Protein AF-A0A259C687-F1 (afdb_monomer)

Structure (mmCIF, N/CA/C/O backbone):
data_AF-A0A259C687-F1
#
_entry.id   AF-A0A259C687-F1
#
loop_
_atom_site.group_PDB
_atom_site.id
_atom_site.type_symbol
_atom_site.label_atom_id
_atom_site.label_alt_id
_atom_site.label_comp_id
_atom_site.label_asym_id
_atom_site.label_entity_id
_atom_site.label_seq_id
_atom_site.pdbx_PDB_ins_code
_atom_site.Cartn_x
_atom_site.Cartn_y
_atom_site.Cartn_z
_atom_site.occupancy
_atom_site.B_iso_or_equiv
_atom_site.auth_seq_id
_atom_site.auth_comp_id
_atom_site.auth_asym_id
_atom_site.auth_atom_id
_atom_site.pdbx_PDB_model_num
ATOM 1 N N . MET A 1 1 ? 13.634 22.572 -4.187 1.00 44.28 1 MET A N 1
ATOM 2 C CA . MET A 1 1 ? 12.923 21.761 -3.169 1.00 44.28 1 MET A CA 1
ATOM 3 C C . MET A 1 1 ? 12.316 22.645 -2.062 1.00 44.28 1 MET A C 1
ATOM 5 O O . MET A 1 1 ? 12.687 22.509 -0.908 1.00 44.28 1 MET A O 1
ATOM 9 N N . SER A 1 2 ? 11.398 23.572 -2.382 1.00 46.16 2 SER A N 1
ATOM 10 C CA . SER A 1 2 ? 10.804 24.488 -1.373 1.00 46.16 2 SER A CA 1
ATOM 11 C C . SER A 1 2 ? 9.341 24.148 -1.023 1.00 46.16 2 SER A C 1
ATOM 13 O O . SER A 1 2 ? 8.911 24.339 0.108 1.00 46.16 2 SER A O 1
ATOM 15 N N . GLY A 1 3 ? 8.577 23.559 -1.955 1.00 50.91 3 GLY A N 1
ATOM 16 C CA . GLY A 1 3 ? 7.129 23.354 -1.784 1.00 50.91 3 GLY A CA 1
ATOM 17 C C . GLY A 1 3 ? 6.717 22.248 -0.803 1.00 50.91 3 GLY A C 1
ATOM 18 O O . GLY A 1 3 ? 5.760 22.425 -0.058 1.00 50.91 3 GLY A O 1
ATOM 19 N N . ILE A 1 4 ? 7.450 21.129 -0.752 1.00 52.31 4 ILE A N 1
ATOM 20 C CA . ILE A 1 4 ? 7.085 19.951 0.069 1.00 52.31 4 ILE A CA 1
ATOM 21 C C . ILE A 1 4 ? 7.189 20.257 1.573 1.00 52.31 4 ILE A C 1
ATOM 23 O O . ILE A 1 4 ? 6.413 19.753 2.380 1.00 52.31 4 ILE A O 1
ATOM 27 N N . ARG A 1 5 ? 8.096 21.166 1.947 1.00 48.09 5 ARG A N 1
ATOM 28 C CA . ARG A 1 5 ? 8.399 21.521 3.338 1.00 48.09 5 ARG A CA 1
ATOM 29 C C . ARG A 1 5 ? 7.245 22.225 4.065 1.00 48.09 5 ARG A C 1
ATOM 31 O O . ARG A 1 5 ? 7.284 22.334 5.282 1.00 48.09 5 ARG A O 1
ATOM 38 N N . LYS A 1 6 ? 6.235 22.716 3.336 1.00 55.31 6 LYS A N 1
ATOM 39 C CA . LYS A 1 6 ? 5.092 23.449 3.905 1.00 55.31 6 LYS A CA 1
ATOM 40 C C . LYS A 1 6 ? 3.919 22.542 4.308 1.00 55.31 6 LYS A C 1
ATOM 42 O O . LYS A 1 6 ? 3.032 23.002 5.015 1.00 55.31 6 LYS A O 1
ATOM 47 N N . VAL A 1 7 ? 3.898 21.284 3.856 1.00 61.09 7 VAL A N 1
ATOM 48 C CA . VAL A 1 7 ? 2.748 20.370 4.025 1.00 61.09 7 VAL A CA 1
ATOM 49 C C . VAL A 1 7 ? 2.952 19.367 5.168 1.00 61.09 7 VAL A C 1
ATOM 51 O O . VAL A 1 7 ? 1.979 18.857 5.713 1.00 61.09 7 VAL A O 1
ATOM 54 N N . VAL A 1 8 ? 4.198 19.113 5.573 1.00 59.41 8 VAL A N 1
ATOM 55 C CA . VAL A 1 8 ? 4.544 18.179 6.655 1.00 59.41 8 VAL A CA 1
ATOM 56 C C . VAL A 1 8 ? 5.197 18.921 7.820 1.00 59.41 8 VAL A C 1
ATOM 58 O O . VAL A 1 8 ? 6.077 19.756 7.608 1.00 59.41 8 VAL A O 1
ATOM 61 N N . ASP A 1 9 ? 4.783 18.617 9.053 1.00 60.28 9 ASP A N 1
ATOM 62 C CA . ASP A 1 9 ? 5.545 19.002 10.246 1.00 60.28 9 ASP A CA 1
ATOM 63 C C . ASP A 1 9 ? 6.966 18.422 10.130 1.00 60.28 9 ASP A C 1
ATOM 65 O O . ASP A 1 9 ? 7.148 17.258 9.763 1.00 60.28 9 ASP A O 1
ATOM 69 N N . GLN A 1 10 ? 7.982 19.236 10.423 1.00 53.59 10 GLN A N 1
ATOM 70 C CA . GLN A 1 10 ? 9.393 18.865 10.303 1.00 53.59 10 GLN A CA 1
ATOM 71 C C . GLN A 1 10 ? 9.757 17.656 11.180 1.00 53.59 10 GLN A C 1
ATOM 73 O O . GLN A 1 10 ? 10.697 16.942 10.843 1.00 53.59 10 GLN A O 1
ATOM 78 N N . SER A 1 11 ? 8.991 17.382 12.244 1.00 57.72 11 SER A N 1
ATOM 79 C CA . SER A 1 11 ? 9.151 16.178 13.072 1.00 57.72 11 SER A CA 1
ATOM 80 C C . SER A 1 11 ? 8.724 14.876 12.364 1.00 57.72 11 SER A C 1
ATOM 82 O O . SER A 1 11 ? 9.288 13.818 12.630 1.00 57.72 11 SER A O 1
ATOM 84 N N . GLY A 1 12 ? 7.767 14.945 11.427 1.00 51.38 12 GLY A N 1
ATOM 85 C CA . GLY A 1 12 ? 7.293 13.819 10.609 1.00 51.38 12 GLY A CA 1
ATOM 86 C C . GLY A 1 12 ? 7.906 13.761 9.205 1.00 51.38 12 GLY A C 1
ATOM 87 O O . GLY A 1 12 ? 7.772 12.753 8.513 1.00 51.38 12 GLY A O 1
ATOM 88 N N . ALA A 1 13 ? 8.598 14.823 8.785 1.00 52.72 13 ALA A N 1
ATOM 89 C CA . ALA A 1 13 ? 9.193 14.944 7.457 1.00 52.72 13 ALA A CA 1
ATOM 90 C C . ALA A 1 13 ? 10.304 13.915 7.176 1.00 52.72 13 ALA A C 1
ATOM 92 O O . ALA A 1 13 ? 10.558 13.614 6.014 1.00 52.72 13 ALA A O 1
ATOM 93 N N . SER A 1 14 ? 10.944 13.347 8.205 1.00 56.31 14 SER A N 1
ATOM 94 C CA . SER A 1 14 ? 11.969 12.303 8.044 1.00 56.31 14 SER A CA 1
ATOM 95 C C . SER A 1 14 ? 11.418 10.978 7.505 1.00 56.31 14 SER A C 1
ATOM 97 O O . SER A 1 14 ? 12.175 10.211 6.921 1.00 56.31 14 SER A O 1
ATOM 99 N N . ASN A 1 15 ? 10.111 10.730 7.654 1.00 65.94 15 ASN A N 1
ATOM 100 C CA . ASN A 1 15 ? 9.450 9.494 7.221 1.00 65.94 15 ASN A CA 1
ATOM 101 C C . ASN A 1 15 ? 8.610 9.677 5.946 1.00 65.94 15 ASN A C 1
ATOM 103 O O . ASN A 1 15 ? 7.879 8.772 5.550 1.00 65.94 15 ASN A O 1
ATOM 107 N N . VAL A 1 16 ? 8.667 10.857 5.318 1.00 73.25 16 VAL A N 1
ATOM 108 C CA . VAL A 1 16 ? 7.901 11.173 4.109 1.00 73.25 16 VAL A CA 1
ATOM 109 C C . VAL A 1 16 ? 8.868 11.501 2.980 1.00 73.25 16 VAL A C 1
ATOM 111 O O . VAL A 1 16 ? 9.467 12.574 2.943 1.00 73.25 16 VAL A O 1
ATOM 114 N N . ALA A 1 17 ? 8.977 10.583 2.024 1.00 77.25 17 ALA A N 1
ATOM 115 C CA . ALA A 1 17 ? 9.688 10.795 0.772 1.00 77.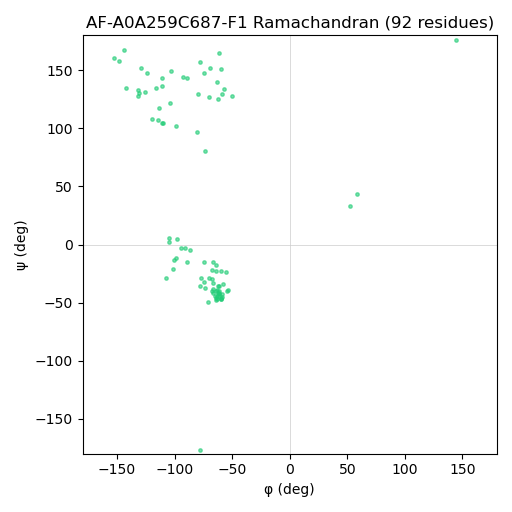25 17 ALA A CA 1
ATOM 116 C C . ALA A 1 17 ? 8.692 10.857 -0.391 1.00 77.25 17 ALA A C 1
ATOM 118 O O . ALA A 1 17 ? 7.695 10.136 -0.415 1.00 77.25 17 ALA A O 1
ATOM 119 N N . ILE A 1 18 ? 8.969 11.716 -1.371 1.00 81.44 18 ILE A N 1
ATOM 120 C CA . ILE A 1 18 ? 8.233 11.749 -2.637 1.00 81.44 18 ILE A CA 1
ATOM 121 C C . ILE A 1 18 ? 9.174 11.231 -3.715 1.00 81.44 18 ILE A C 1
ATOM 123 O O . ILE A 1 18 ? 10.081 11.944 -4.142 1.00 81.44 18 ILE A O 1
ATOM 127 N N . ASP A 1 19 ? 8.941 9.995 -4.151 1.00 80.50 19 ASP A N 1
ATOM 128 C CA . ASP A 1 19 ? 9.631 9.390 -5.287 1.00 80.50 19 ASP A CA 1
ATOM 129 C C . ASP A 1 19 ? 8.625 9.136 -6.429 1.00 80.50 19 ASP A C 1
ATOM 131 O O . ASP A 1 19 ? 7.804 8.216 -6.344 1.00 80.50 19 ASP A O 1
ATOM 135 N N . PRO A 1 20 ? 8.671 9.931 -7.518 1.00 82.19 20 PRO A N 1
ATOM 136 C CA . PRO A 1 20 ? 7.817 9.753 -8.691 1.00 82.19 20 PRO A CA 1
ATOM 137 C C . PRO A 1 20 ? 7.888 8.357 -9.329 1.00 82.19 20 PRO A C 1
ATOM 139 O O . PRO A 1 20 ? 6.946 7.939 -10.003 1.00 82.19 20 PRO A O 1
ATOM 142 N N . ARG A 1 21 ? 8.986 7.614 -9.134 1.00 81.56 21 ARG A N 1
ATOM 143 C CA . ARG A 1 21 ? 9.144 6.255 -9.671 1.00 81.56 21 ARG A CA 1
ATOM 144 C C . ARG A 1 21 ? 8.171 5.278 -9.019 1.00 81.56 21 ARG A C 1
ATOM 146 O O . ARG A 1 21 ? 7.653 4.416 -9.722 1.00 81.56 21 ARG A O 1
ATOM 153 N N . LEU A 1 22 ? 7.831 5.469 -7.741 1.00 86.19 22 LEU A N 1
ATOM 154 C CA . LEU A 1 22 ? 6.877 4.613 -7.027 1.00 86.19 22 LEU A CA 1
ATOM 155 C C . LEU A 1 22 ? 5.482 4.658 -7.658 1.00 86.19 22 LEU A C 1
ATOM 157 O O . LEU A 1 22 ? 4.817 3.632 -7.747 1.00 86.19 22 LEU A O 1
ATOM 161 N N . PHE A 1 23 ? 5.051 5.811 -8.176 1.00 88.12 23 PHE A N 1
ATOM 162 C CA . PHE A 1 23 ? 3.761 5.915 -8.865 1.00 88.12 23 PHE A CA 1
ATOM 163 C C . PHE A 1 23 ? 3.711 5.007 -10.096 1.00 88.12 23 PHE A C 1
ATOM 165 O O . PHE A 1 23 ? 2.699 4.350 -10.332 1.00 88.12 23 PHE A O 1
ATOM 172 N N . ARG A 1 24 ? 4.818 4.920 -10.849 1.00 85.38 24 ARG A N 1
ATOM 173 C CA . ARG A 1 24 ? 4.934 4.006 -11.992 1.00 85.38 24 ARG A CA 1
ATOM 174 C C . ARG A 1 24 ? 5.028 2.552 -11.533 1.00 85.38 24 ARG A C 1
ATOM 176 O O . ARG A 1 24 ? 4.259 1.731 -12.019 1.00 85.38 24 ARG A O 1
ATOM 183 N N . SER A 1 25 ? 5.906 2.247 -10.575 1.00 87.88 25 SER A N 1
ATOM 184 C CA . SER A 1 25 ? 6.125 0.877 -10.085 1.00 87.88 25 SER A CA 1
ATOM 185 C C . SER A 1 25 ? 4.877 0.247 -9.463 1.00 87.88 25 SER A C 1
ATOM 187 O O . SER A 1 25 ? 4.647 -0.943 -9.650 1.00 87.88 25 SER A O 1
ATOM 189 N N . PHE A 1 26 ? 4.044 1.031 -8.773 1.00 90.81 26 PHE A N 1
ATOM 190 C CA . PHE A 1 26 ? 2.799 0.553 -8.155 1.00 90.81 26 PHE A CA 1
ATOM 191 C C . PHE A 1 26 ? 1.540 0.824 -8.995 1.00 90.81 26 PHE A C 1
ATOM 193 O O . PHE A 1 26 ? 0.423 0.546 -8.549 1.00 90.81 26 PHE A O 1
ATOM 200 N N . GLY A 1 27 ? 1.693 1.360 -10.212 1.00 91.00 27 GLY A N 1
ATOM 201 C CA . GLY A 1 27 ? 0.574 1.628 -11.120 1.00 91.00 27 GLY A CA 1
ATOM 202 C C . GLY A 1 27 ? -0.472 2.576 -10.526 1.00 91.00 27 GLY A C 1
ATOM 203 O O . GLY A 1 27 ? -1.676 2.314 -10.615 1.00 91.00 27 GLY A O 1
ATOM 204 N N . VAL A 1 28 ? -0.017 3.645 -9.869 1.00 93.19 28 VAL A N 1
ATOM 205 C CA . VAL A 1 28 ? -0.870 4.679 -9.275 1.00 93.19 28 VAL A CA 1
ATOM 206 C C . VAL A 1 28 ? -1.314 5.649 -10.370 1.00 93.19 28 VAL A C 1
ATOM 208 O O . VAL A 1 28 ? -0.595 6.578 -10.728 1.00 93.19 28 VAL A O 1
ATOM 211 N N . ASP A 1 29 ? -2.516 5.422 -10.895 1.00 93.81 29 ASP A N 1
ATOM 212 C CA . ASP A 1 29 ? -3.153 6.205 -11.964 1.00 93.81 29 ASP A CA 1
ATOM 213 C C . ASP A 1 29 ? -4.195 7.217 -11.452 1.00 93.81 29 ASP A C 1
ATOM 215 O O . ASP A 1 29 ? -4.626 8.107 -12.185 1.00 93.81 29 ASP A O 1
ATOM 219 N N . ARG A 1 30 ? -4.603 7.092 -10.186 1.00 92.94 30 ARG A N 1
ATOM 220 C CA . ARG A 1 30 ? -5.616 7.930 -9.536 1.00 92.94 30 ARG A CA 1
ATOM 221 C C . ARG A 1 30 ? -5.332 8.102 -8.049 1.00 92.94 30 ARG A C 1
ATOM 223 O O . ARG A 1 30 ? -4.671 7.264 -7.428 1.00 92.94 30 ARG A O 1
ATOM 230 N N . VAL A 1 31 ? -5.882 9.164 -7.465 1.00 93.56 31 VAL A N 1
ATOM 231 C CA . VAL A 1 31 ? -5.723 9.481 -6.039 1.00 93.56 31 VAL A CA 1
ATOM 232 C C . VAL A 1 31 ? -7.074 9.617 -5.316 1.00 93.56 31 VAL A C 1
ATOM 234 O O . VAL A 1 31 ? -8.035 10.075 -5.935 1.00 93.56 31 VAL A O 1
ATOM 237 N N . PRO A 1 32 ? -7.150 9.250 -4.019 1.00 94.69 32 PRO A N 1
ATOM 238 C CA . PRO A 1 32 ? -6.086 8.607 -3.245 1.00 94.69 32 PRO A CA 1
ATOM 239 C C . PRO A 1 32 ? -5.911 7.119 -3.610 1.00 94.69 32 PRO A C 1
ATOM 241 O O . PRO A 1 32 ? -6.860 6.422 -3.977 1.00 94.69 32 PRO A O 1
ATOM 244 N N . THR A 1 33 ? -4.664 6.651 -3.526 1.00 96.88 33 THR A N 1
ATOM 245 C CA . THR A 1 33 ? -4.282 5.236 -3.614 1.00 96.88 33 THR A CA 1
ATOM 246 C C . THR A 1 33 ? -3.364 4.924 -2.442 1.00 96.88 33 THR A C 1
ATOM 248 O O . THR A 1 33 ? -2.402 5.650 -2.201 1.00 96.88 33 THR A O 1
ATOM 251 N N . TYR A 1 34 ? -3.665 3.844 -1.734 1.00 96.56 34 TYR A N 1
ATOM 252 C CA . TYR A 1 34 ? -2.902 3.344 -0.603 1.00 96.56 34 TYR A CA 1
ATOM 253 C C . TYR A 1 34 ? -2.232 2.033 -0.987 1.00 96.56 34 TYR A C 1
ATOM 255 O O . TYR A 1 34 ? -2.866 1.173 -1.603 1.00 96.56 34 TYR A O 1
ATOM 263 N N . VAL A 1 35 ? -0.966 1.888 -0.609 1.00 96.12 35 VAL A N 1
ATOM 264 C CA . VAL A 1 35 ? -0.163 0.691 -0.861 1.00 96.12 35 VAL A CA 1
ATOM 265 C C . VAL A 1 35 ? 0.531 0.295 0.439 1.00 96.12 35 VAL A C 1
ATOM 267 O O . VAL A 1 35 ? 1.185 1.136 1.055 1.00 96.12 35 VAL A O 1
ATOM 270 N N . ALA A 1 36 ? 0.386 -0.962 0.857 1.00 95.88 36 ALA A N 1
ATOM 271 C CA . ALA A 1 36 ? 1.064 -1.523 2.026 1.00 95.88 36 ALA A CA 1
ATOM 272 C C . ALA A 1 36 ? 2.054 -2.603 1.575 1.00 95.88 36 ALA A C 1
ATOM 274 O O . ALA A 1 36 ? 1.649 -3.602 0.985 1.00 95.88 36 ALA A O 1
ATOM 275 N N . LEU A 1 37 ? 3.347 -2.387 1.828 1.00 93.69 37 LEU A N 1
ATOM 276 C CA . LEU A 1 37 ? 4.425 -3.282 1.397 1.00 93.69 37 LEU A CA 1
ATOM 277 C C . LEU A 1 37 ? 4.755 -4.310 2.479 1.00 93.69 37 LEU A C 1
ATOM 279 O O . LEU A 1 37 ? 4.746 -3.982 3.664 1.00 93.69 37 LEU A O 1
ATOM 283 N N . ALA A 1 38 ? 5.097 -5.531 2.068 1.00 89.31 38 ALA A N 1
ATOM 284 C CA . ALA A 1 38 ? 5.626 -6.554 2.973 1.00 89.31 38 ALA A CA 1
ATOM 285 C C . ALA A 1 38 ? 7.107 -6.322 3.327 1.00 89.31 38 ALA A C 1
ATOM 287 O O . ALA A 1 38 ? 7.568 -6.731 4.391 1.00 89.31 38 ALA A O 1
ATOM 288 N N . THR A 1 39 ? 7.852 -5.695 2.417 1.00 87.31 39 THR A N 1
ATOM 289 C CA . THR A 1 39 ? 9.294 -5.451 2.514 1.00 87.31 39 THR A CA 1
ATOM 290 C C . THR A 1 39 ? 9.645 -4.098 1.911 1.00 87.31 39 THR A C 1
ATOM 292 O O . THR A 1 39 ? 8.844 -3.509 1.179 1.00 87.31 39 THR A O 1
ATOM 295 N N . ASP A 1 40 ? 10.866 -3.637 2.171 1.00 84.00 40 ASP A N 1
ATOM 296 C CA . ASP A 1 40 ? 11.384 -2.407 1.583 1.00 84.00 40 ASP A CA 1
ATOM 297 C C . ASP A 1 40 ? 11.409 -2.468 0.047 1.00 84.00 40 ASP A C 1
ATOM 299 O O . ASP A 1 40 ? 11.522 -3.534 -0.568 1.00 84.00 40 ASP A O 1
ATOM 303 N N . PHE A 1 41 ? 11.273 -1.294 -0.570 1.00 82.50 41 PHE A N 1
ATOM 304 C CA . PHE A 1 41 ? 11.411 -1.098 -2.007 1.00 82.50 41 PHE A CA 1
ATOM 305 C C . PHE A 1 41 ? 12.766 -0.452 -2.288 1.00 82.50 41 PHE A C 1
ATOM 307 O O . PHE A 1 41 ? 13.030 0.650 -1.815 1.00 82.50 41 PHE A O 1
ATOM 314 N N . GLU A 1 42 ? 13.587 -1.121 -3.091 1.00 77.94 42 GLU A N 1
ATOM 315 C CA . GLU A 1 42 ? 14.889 -0.639 -3.563 1.00 77.94 42 GLU A CA 1
ATOM 316 C C . GLU A 1 42 ? 14.726 -0.077 -4.990 1.00 77.94 42 GLU A C 1
ATOM 318 O O . GLU A 1 42 ? 14.601 -0.843 -5.957 1.00 77.94 42 GLU A O 1
ATOM 323 N N . PRO A 1 43 ? 14.669 1.256 -5.174 1.00 72.31 43 PRO A N 1
ATOM 324 C CA . PRO A 1 43 ? 14.559 1.838 -6.502 1.00 72.31 43 PRO A CA 1
ATOM 325 C C . PRO A 1 43 ? 15.870 1.638 -7.263 1.00 72.31 43 PRO A C 1
ATOM 327 O O . PRO A 1 43 ? 16.923 2.071 -6.799 1.00 72.31 43 PRO A O 1
ATOM 330 N N . CYS A 1 44 ? 15.818 1.074 -8.466 1.00 74.44 44 CYS A N 1
ATOM 331 C CA . CYS A 1 44 ? 16.996 1.046 -9.321 1.00 74.44 44 CYS A CA 1
ATOM 332 C C . CYS A 1 44 ? 17.373 2.446 -9.838 1.00 74.44 44 CYS A C 1
ATOM 334 O O . CYS A 1 44 ? 16.538 3.351 -9.967 1.00 74.44 44 CYS A O 1
ATOM 336 N N . ASP A 1 45 ? 18.665 2.624 -10.104 1.00 67.94 45 ASP A N 1
ATOM 337 C CA . ASP A 1 45 ? 19.318 3.899 -10.420 1.00 67.94 45 ASP A CA 1
ATOM 338 C C . ASP A 1 45 ? 19.439 4.186 -11.929 1.00 67.94 45 ASP A C 1
ATOM 340 O O . ASP A 1 45 ? 19.876 5.268 -12.322 1.00 67.94 45 ASP A O 1
ATOM 344 N N . GLN A 1 46 ? 19.005 3.254 -12.782 1.00 68.69 46 GLN A N 1
ATOM 345 C CA . GLN A 1 46 ? 19.053 3.393 -14.239 1.00 68.69 46 GLN A CA 1
ATOM 346 C C . GLN A 1 46 ? 17.785 4.057 -14.792 1.00 68.69 46 GLN A C 1
ATOM 348 O O . GLN A 1 46 ? 16.676 3.777 -14.337 1.00 68.69 46 GLN A O 1
ATOM 353 N N . LEU A 1 47 ? 17.949 4.895 -15.823 1.00 66.75 47 LEU A N 1
ATOM 354 C CA . LEU A 1 47 ? 16.883 5.704 -16.436 1.00 66.75 47 LEU A CA 1
ATOM 355 C C . LEU A 1 47 ? 15.656 4.879 -16.872 1.00 66.75 47 LEU A C 1
ATOM 357 O O . LEU A 1 47 ? 14.519 5.307 -16.661 1.00 66.75 47 LEU A O 1
ATOM 361 N N . ASP A 1 48 ? 15.900 3.682 -17.409 1.00 68.75 48 ASP A N 1
ATOM 362 C CA . ASP A 1 48 ? 14.870 2.796 -17.965 1.00 68.75 48 ASP A CA 1
ATOM 363 C C . ASP A 1 48 ? 14.536 1.604 -17.059 1.00 68.75 48 ASP A C 1
ATOM 365 O O . ASP A 1 48 ? 13.724 0.750 -17.419 1.00 68.75 48 ASP A O 1
ATOM 369 N N . CYS A 1 49 ? 15.148 1.517 -15.876 1.00 67.00 49 CYS A N 1
ATOM 370 C CA . CYS A 1 49 ? 14.888 0.399 -14.988 1.00 67.00 49 CYS A CA 1
ATOM 371 C C . CYS A 1 49 ? 13.576 0.601 -14.215 1.00 67.00 49 CYS A C 1
ATOM 373 O O . CYS A 1 49 ? 13.328 1.635 -13.590 1.00 67.00 49 CYS A O 1
ATOM 375 N N . VAL A 1 50 ? 12.732 -0.431 -14.250 1.00 68.25 50 VAL A N 1
ATOM 376 C CA . VAL A 1 50 ? 11.528 -0.544 -13.429 1.00 68.25 50 VAL A CA 1
ATOM 377 C C . VAL A 1 50 ? 11.771 -1.666 -12.427 1.00 68.25 50 VAL A C 1
ATOM 379 O O . VAL A 1 50 ? 11.719 -2.840 -12.793 1.00 68.25 50 VAL A O 1
ATOM 382 N N . THR A 1 51 ? 12.041 -1.323 -11.163 1.00 74.44 51 THR A N 1
ATOM 383 C CA . THR A 1 51 ? 12.056 -2.326 -10.091 1.00 74.44 51 THR A CA 1
ATOM 384 C C . THR A 1 51 ? 10.657 -2.924 -9.984 1.00 74.44 51 THR A C 1
ATOM 386 O O . THR A 1 51 ? 9.676 -2.187 -9.822 1.00 74.44 51 THR A O 1
ATOM 389 N N . ALA A 1 52 ? 10.565 -4.252 -10.071 1.00 82.75 52 ALA A N 1
ATOM 390 C CA . ALA A 1 52 ? 9.327 -4.957 -9.782 1.00 82.75 52 ALA A CA 1
ATOM 391 C C . ALA A 1 52 ? 8.901 -4.643 -8.336 1.00 82.75 52 ALA A C 1
ATOM 393 O O . ALA A 1 52 ? 9.729 -4.748 -7.428 1.00 82.75 52 ALA A O 1
ATOM 394 N N . PRO A 1 53 ? 7.646 -4.231 -8.096 1.00 87.62 53 PRO A N 1
ATOM 395 C CA . PRO A 1 53 ? 7.209 -3.917 -6.746 1.00 87.62 53 PRO A CA 1
ATOM 396 C C . PRO A 1 53 ? 7.277 -5.176 -5.862 1.00 87.62 53 PRO A C 1
ATOM 398 O O . PRO A 1 53 ? 6.907 -6.260 -6.327 1.00 87.62 53 PRO A O 1
ATOM 401 N N . PRO A 1 54 ? 7.712 -5.063 -4.591 1.00 91.25 54 PRO A N 1
ATOM 402 C CA . PRO A 1 54 ? 7.653 -6.171 -3.648 1.00 91.25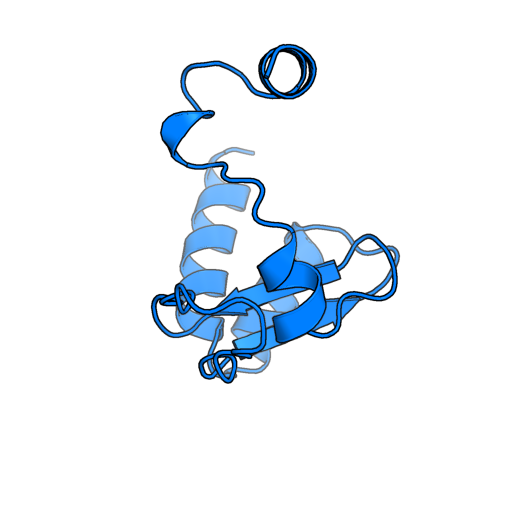 54 PRO A CA 1
ATOM 403 C C . PRO A 1 54 ? 6.194 -6.601 -3.426 1.00 91.25 54 PRO A C 1
ATOM 405 O O . PRO A 1 54 ? 5.272 -5.850 -3.768 1.00 91.25 54 PRO A O 1
ATOM 408 N N . PRO A 1 55 ? 5.951 -7.786 -2.837 1.00 94.81 55 PRO A N 1
ATOM 409 C CA . PRO A 1 55 ? 4.611 -8.200 -2.439 1.00 94.81 55 PRO A CA 1
ATOM 410 C C . PRO A 1 55 ? 3.912 -7.107 -1.619 1.00 94.81 55 PRO A C 1
ATOM 412 O O . PRO A 1 55 ? 4.473 -6.590 -0.649 1.00 94.81 55 PRO A O 1
ATOM 415 N N . HIS A 1 56 ? 2.703 -6.733 -2.031 1.00 96.25 56 HIS A N 1
ATOM 416 C CA . HIS A 1 56 ? 1.980 -5.606 -1.453 1.00 96.25 56 HIS A CA 1
ATOM 417 C C . HIS A 1 56 ? 0.466 -5.764 -1.573 1.00 96.25 56 HIS A C 1
ATOM 419 O O . HIS A 1 56 ? -0.025 -6.483 -2.443 1.00 96.25 56 HIS A O 1
ATOM 425 N N . ASP A 1 57 ? -0.251 -5.018 -0.737 1.00 97.44 57 ASP A N 1
ATOM 426 C CA . ASP A 1 57 ? -1.684 -4.772 -0.876 1.00 97.44 57 ASP A CA 1
ATOM 427 C C . ASP A 1 57 ? -1.931 -3.365 -1.434 1.00 97.44 57 ASP A C 1
ATOM 429 O O . ASP A 1 57 ? -1.150 -2.440 -1.186 1.00 97.44 57 ASP A O 1
ATOM 433 N N . ARG A 1 58 ? -3.024 -3.181 -2.186 1.00 96.88 58 ARG A N 1
ATOM 434 C CA . ARG A 1 58 ? -3.391 -1.892 -2.790 1.00 96.88 58 ARG A CA 1
ATOM 435 C C . ARG A 1 58 ? -4.899 -1.651 -2.764 1.00 96.88 58 ARG A C 1
ATOM 437 O O . ARG A 1 58 ? -5.670 -2.506 -3.186 1.00 96.88 58 ARG A O 1
ATOM 444 N N . ILE A 1 59 ? -5.306 -0.440 -2.375 1.00 97.62 59 ILE A N 1
ATOM 445 C CA . ILE A 1 59 ? -6.679 0.072 -2.512 1.00 97.62 59 ILE A CA 1
ATOM 446 C C . ILE A 1 59 ? -6.626 1.470 -3.135 1.00 97.62 59 ILE A C 1
ATOM 448 O O . ILE A 1 59 ? -5.852 2.326 -2.710 1.00 97.62 59 ILE A O 1
ATOM 452 N N . SER A 1 60 ? -7.469 1.711 -4.139 1.00 97.00 60 SER A N 1
ATOM 453 C CA . SER A 1 60 ? -7.608 3.002 -4.820 1.00 97.00 60 SER A CA 1
ATOM 454 C C . SER A 1 60 ? -9.071 3.442 -4.794 1.00 97.00 60 SER A C 1
ATOM 456 O O . SER A 1 60 ? -9.940 2.664 -5.187 1.00 97.00 60 SER A O 1
ATOM 458 N N . GLY A 1 61 ? -9.350 4.689 -4.408 1.00 93.31 61 GLY A N 1
ATOM 459 C CA . GLY A 1 61 ? -10.713 5.233 -4.360 1.00 93.31 61 GLY A CA 1
ATOM 460 C C . GLY A 1 61 ? -10.940 6.202 -3.200 1.00 93.31 61 GLY A C 1
ATOM 461 O O . GLY A 1 61 ? -10.059 6.403 -2.375 1.00 93.31 61 GLY A O 1
ATOM 462 N N . ASN A 1 62 ? -12.127 6.813 -3.135 1.00 95.88 62 ASN A N 1
ATOM 463 C CA . ASN A 1 62 ? -12.496 7.737 -2.057 1.00 95.88 62 ASN A CA 1
ATOM 464 C C . ASN A 1 62 ? -12.778 6.977 -0.747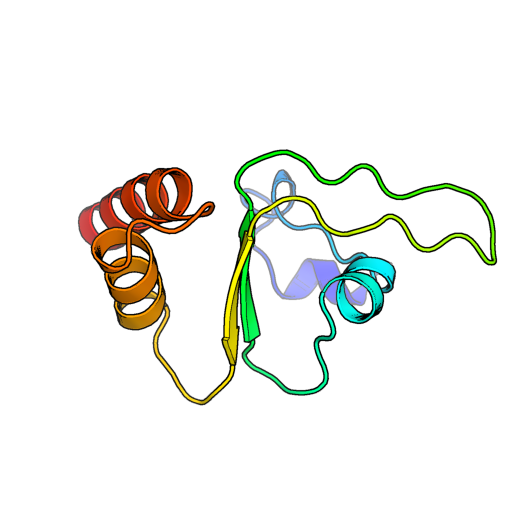 1.00 95.88 62 ASN A C 1
ATOM 466 O O . ASN A 1 62 ? -13.928 6.688 -0.420 1.00 95.88 62 ASN A O 1
ATOM 470 N N . THR A 1 63 ? -11.718 6.614 -0.031 1.00 93.94 63 THR A N 1
ATOM 471 C CA . THR A 1 63 ? -11.766 5.801 1.189 1.00 93.94 63 THR A CA 1
ATOM 472 C C . THR A 1 63 ? -10.986 6.466 2.317 1.00 93.94 63 THR A C 1
ATOM 474 O O . THR A 1 63 ? -10.013 7.179 2.072 1.00 93.94 63 THR A O 1
ATOM 477 N N . SER A 1 64 ? -11.373 6.207 3.568 1.00 95.44 64 SER A N 1
ATOM 478 C CA . SER A 1 64 ? -10.604 6.670 4.726 1.00 95.44 64 SER A CA 1
ATOM 479 C C . SER A 1 64 ? -9.367 5.797 4.966 1.00 95.44 64 SER A C 1
ATOM 481 O O . SER A 1 64 ? -9.330 4.626 4.587 1.00 95.44 64 SER A O 1
ATOM 483 N N . VAL A 1 65 ? -8.361 6.359 5.645 1.00 95.94 65 VAL A N 1
ATOM 484 C CA . VAL A 1 65 ? -7.158 5.615 6.061 1.00 95.94 65 VAL A CA 1
ATOM 485 C C . VAL A 1 65 ? -7.517 4.461 7.005 1.00 95.94 65 VAL A C 1
ATOM 487 O O . VAL A 1 65 ? -6.997 3.366 6.844 1.00 95.94 65 VAL A O 1
ATOM 490 N N . ASP A 1 66 ? -8.428 4.690 7.958 1.00 97.31 66 ASP A N 1
ATOM 491 C CA . ASP A 1 66 ? -8.872 3.679 8.935 1.00 97.31 66 ASP A CA 1
ATOM 492 C C . ASP A 1 66 ? -9.497 2.465 8.229 1.00 97.31 66 ASP A C 1
ATOM 494 O O . ASP A 1 66 ? -9.090 1.335 8.484 1.00 97.31 66 ASP A O 1
ATOM 498 N N . TYR A 1 67 ? -10.390 2.708 7.258 1.00 97.38 67 TYR A N 1
ATOM 499 C CA . TYR A 1 67 ? -11.009 1.653 6.449 1.00 97.38 67 TYR A CA 1
ATOM 500 C C . TYR A 1 67 ? -9.974 0.839 5.668 1.00 97.38 67 TYR A C 1
ATOM 502 O O . TYR A 1 67 ? -10.023 -0.385 5.654 1.00 97.38 67 TYR A O 1
ATOM 510 N N . VAL A 1 68 ? -9.030 1.510 5.007 1.00 98.19 68 VAL A N 1
ATOM 511 C CA . VAL A 1 68 ? -8.011 0.835 4.193 1.00 98.19 68 VAL A CA 1
ATOM 512 C C . VAL A 1 68 ? -7.115 -0.055 5.047 1.00 98.19 68 VAL A C 1
ATOM 514 O O . VAL A 1 68 ? -6.814 -1.180 4.658 1.00 98.19 68 VAL A O 1
ATOM 517 N N . LEU A 1 69 ? -6.683 0.446 6.204 1.00 98.06 69 LEU A N 1
ATOM 518 C CA . LEU A 1 69 ? -5.816 -0.301 7.106 1.00 98.06 69 LEU A CA 1
ATOM 519 C C . LEU A 1 69 ? -6.529 -1.522 7.704 1.00 98.06 69 LEU A C 1
ATOM 521 O O . LEU A 1 69 ? -5.913 -2.579 7.820 1.00 98.06 69 LEU A O 1
ATOM 525 N N . GLU A 1 70 ? -7.816 -1.399 8.033 1.00 98.25 70 GLU A N 1
ATOM 526 C CA . GLU A 1 70 ? -8.660 -2.523 8.458 1.00 98.25 70 GLU A CA 1
ATOM 527 C C . GLU A 1 70 ? -8.839 -3.548 7.331 1.00 98.25 70 GLU A C 1
ATOM 529 O O . GLU A 1 70 ? -8.549 -4.726 7.520 1.00 98.25 70 GLU A O 1
ATOM 534 N N . ALA A 1 71 ? -9.168 -3.094 6.119 1.00 98.38 71 ALA A N 1
ATOM 535 C CA . ALA A 1 71 ? -9.319 -3.967 4.958 1.00 98.38 71 ALA A CA 1
ATOM 536 C C . ALA A 1 71 ? -8.037 -4.760 4.641 1.00 98.38 71 ALA A C 1
ATOM 538 O O . ALA A 1 71 ? -8.103 -5.959 4.373 1.00 98.38 71 ALA A O 1
ATOM 539 N N . PHE A 1 72 ? -6.862 -4.124 4.700 1.00 98.38 72 PHE A N 1
ATOM 540 C CA . PHE A 1 72 ? -5.579 -4.812 4.528 1.00 98.38 72 PHE A CA 1
ATOM 541 C C . PHE A 1 72 ? -5.281 -5.800 5.662 1.00 98.38 72 PHE A C 1
ATOM 543 O O . PHE A 1 72 ? -4.803 -6.904 5.404 1.00 98.38 72 PHE A O 1
ATOM 550 N N . ALA A 1 73 ? -5.565 -5.428 6.914 1.00 98.06 73 ALA A N 1
ATOM 551 C CA . ALA A 1 73 ? -5.356 -6.299 8.065 1.00 98.06 73 ALA A CA 1
ATOM 552 C C . ALA A 1 73 ? -6.214 -7.575 7.995 1.00 98.06 73 ALA A C 1
ATOM 554 O O . ALA A 1 73 ? -5.700 -8.660 8.285 1.00 98.06 73 ALA A O 1
ATOM 555 N N . ASP A 1 74 ? -7.476 -7.439 7.582 1.00 98.38 74 ASP A N 1
ATOM 556 C CA . ASP A 1 74 ? -8.463 -8.521 7.523 1.00 98.38 74 ASP A CA 1
ATOM 557 C C . ASP A 1 74 ? -8.271 -9.432 6.307 1.00 98.38 74 ASP A C 1
ATOM 559 O O . ASP A 1 74 ? -8.439 -10.651 6.402 1.00 98.38 74 ASP A O 1
ATOM 563 N N . ALA A 1 75 ? -7.856 -8.867 5.169 1.00 97.88 75 ALA A N 1
ATOM 564 C CA . ALA A 1 75 ? -7.578 -9.633 3.956 1.00 97.88 75 ALA A CA 1
ATOM 565 C C . ALA A 1 75 ? -6.402 -10.615 4.115 1.00 97.88 75 ALA A C 1
ATOM 567 O O . ALA A 1 75 ? -6.277 -11.543 3.318 1.00 97.88 75 ALA A O 1
ATOM 568 N N . ASN A 1 76 ? -5.548 -10.430 5.133 1.00 96.94 76 ASN A N 1
ATOM 569 C CA . ASN A 1 76 ? -4.353 -11.245 5.386 1.00 96.94 76 ASN A CA 1
ATOM 570 C C . ASN A 1 76 ? -3.418 -11.368 4.163 1.00 96.94 76 ASN A C 1
ATOM 572 O O . ASN A 1 76 ? -2.758 -12.390 3.972 1.00 96.94 76 ASN A O 1
ATOM 576 N N . GLY A 1 77 ? -3.361 -10.309 3.350 1.00 97.06 77 GLY A N 1
ATOM 577 C CA . GLY A 1 77 ? -2.435 -10.173 2.229 1.00 97.06 77 GLY A CA 1
ATOM 578 C C . GLY A 1 77 ? -1.010 -9.794 2.661 1.00 97.06 77 GLY A C 1
ATOM 579 O O . GLY A 1 77 ? -0.715 -9.707 3.860 1.00 97.06 77 GLY A O 1
ATOM 580 N N . PRO A 1 78 ? -0.090 -9.574 1.702 1.00 97.31 78 PRO A N 1
ATOM 581 C CA . PRO A 1 78 ? 1.321 -9.319 1.996 1.00 97.31 78 PRO A CA 1
ATOM 582 C C . PRO A 1 78 ? 1.582 -8.104 2.901 1.00 97.31 78 PRO A C 1
ATOM 584 O O . PRO A 1 78 ? 2.503 -8.131 3.716 1.00 97.31 78 PRO A O 1
ATOM 587 N N . GLY A 1 79 ? 0.777 -7.047 2.787 1.00 97.06 79 GLY A N 1
ATOM 588 C CA . GLY A 1 79 ? 0.886 -5.820 3.577 1.00 97.06 79 GLY A CA 1
ATOM 589 C C . GLY A 1 79 ? 0.152 -5.871 4.923 1.00 97.06 79 GLY A C 1
ATOM 590 O O . GLY A 1 79 ? 0.283 -4.940 5.723 1.00 97.06 79 GLY A O 1
ATOM 591 N N . ALA A 1 80 ? -0.583 -6.948 5.219 1.00 97.9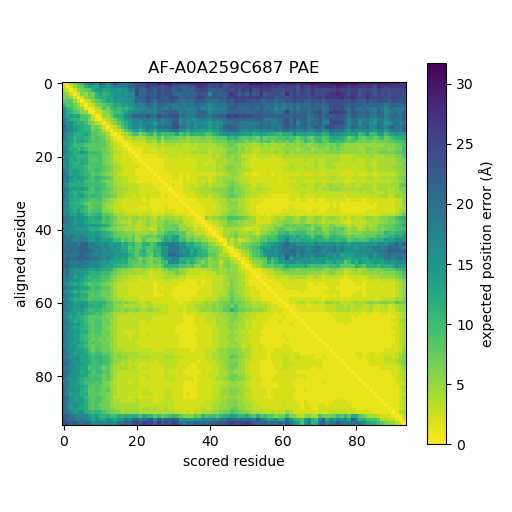4 80 ALA A N 1
ATOM 592 C CA . ALA A 1 80 ? -1.404 -7.069 6.424 1.00 97.94 80 ALA A CA 1
ATOM 593 C C . ALA A 1 80 ? -0.643 -6.839 7.750 1.00 97.94 80 ALA A C 1
ATOM 595 O O . ALA A 1 80 ? -1.191 -6.171 8.632 1.00 97.94 80 ALA A O 1
ATOM 596 N N . PRO A 1 81 ? 0.606 -7.319 7.948 1.00 96.69 81 PRO A N 1
ATOM 597 C CA . PRO A 1 81 ? 1.349 -7.047 9.182 1.00 96.69 81 PRO A CA 1
ATOM 598 C C . PRO A 1 81 ? 1.616 -5.553 9.409 1.00 96.69 81 PRO A C 1
ATOM 600 O O . PRO A 1 81 ? 1.395 -5.049 10.512 1.00 96.69 81 PRO A O 1
ATOM 603 N N . VAL A 1 82 ? 2.034 -4.834 8.361 1.00 95.88 82 VAL A N 1
ATOM 604 C CA . VAL A 1 82 ? 2.275 -3.383 8.416 1.00 95.88 82 VAL A CA 1
ATOM 605 C C . VAL A 1 82 ? 0.959 -2.638 8.622 1.00 95.88 82 VAL A C 1
ATOM 607 O O . VAL A 1 82 ? 0.897 -1.715 9.436 1.00 95.88 82 VAL A O 1
ATOM 610 N N . ALA A 1 83 ? -0.111 -3.076 7.955 1.00 97.69 83 ALA A N 1
ATOM 611 C CA . ALA A 1 83 ? -1.436 -2.492 8.111 1.00 97.69 83 ALA A CA 1
ATOM 612 C C . ALA A 1 83 ? -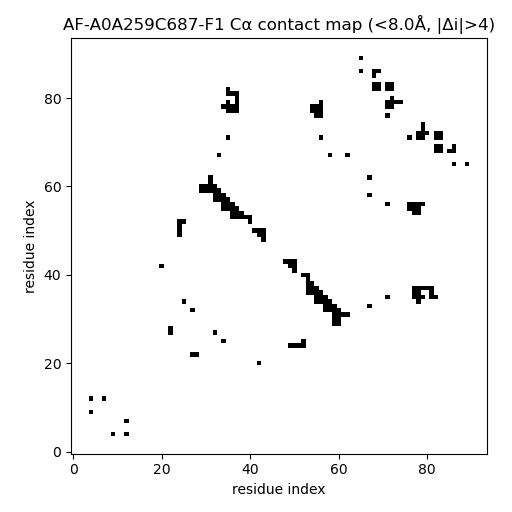1.961 -2.617 9.548 1.00 97.69 83 ALA A C 1
ATOM 614 O O . ALA A 1 83 ? -2.442 -1.631 10.099 1.00 97.69 83 ALA A O 1
ATOM 615 N N . ARG A 1 84 ? -1.786 -3.777 10.199 1.00 97.56 84 ARG A N 1
ATOM 616 C CA . ARG A 1 84 ? -2.153 -3.979 11.613 1.00 97.56 84 ARG A CA 1
ATOM 617 C C . ARG A 1 84 ? -1.411 -3.026 12.547 1.00 97.56 84 ARG A C 1
ATOM 619 O O . ARG A 1 84 ? -2.035 -2.409 13.410 1.00 97.56 84 ARG A O 1
ATOM 626 N N . LEU A 1 85 ? -0.098 -2.872 12.362 1.00 95.75 85 LEU A N 1
ATOM 627 C CA . LEU A 1 85 ? 0.705 -1.941 13.159 1.00 95.75 85 LEU A CA 1
ATOM 628 C C . LEU A 1 85 ? 0.256 -0.488 12.946 1.00 95.75 85 LEU A C 1
ATOM 630 O O . LEU A 1 85 ? 0.055 0.256 13.907 1.00 95.75 85 LEU A O 1
ATOM 634 N N . ALA A 1 86 ? 0.067 -0.081 11.691 1.00 94.94 86 ALA A N 1
ATOM 635 C CA . ALA A 1 86 ? -0.393 1.259 11.352 1.00 94.94 86 ALA A CA 1
ATOM 636 C C . ALA A 1 86 ? -1.810 1.536 11.885 1.00 94.94 86 ALA A C 1
ATOM 638 O O . ALA A 1 86 ? -2.060 2.630 12.393 1.00 94.94 86 ALA A O 1
ATOM 639 N N . LEU A 1 87 ? -2.714 0.551 11.835 1.00 97.00 87 LEU A N 1
ATOM 640 C CA . LEU A 1 87 ? -4.077 0.648 12.362 1.00 97.00 87 LEU A CA 1
ATOM 641 C C . LEU A 1 87 ? -4.076 0.846 13.879 1.00 97.00 87 LEU A C 1
ATOM 643 O O . LEU A 1 87 ? -4.764 1.733 14.386 1.00 97.00 87 LEU A O 1
ATOM 647 N N . ALA A 1 88 ? -3.266 0.065 14.601 1.00 96.69 88 ALA A N 1
ATOM 648 C CA . ALA A 1 88 ? -3.093 0.212 16.043 1.00 96.69 88 ALA A CA 1
ATOM 649 C C . ALA A 1 88 ? -2.577 1.616 16.404 1.00 96.69 88 ALA A C 1
ATOM 651 O O . ALA A 1 88 ? -3.133 2.275 17.284 1.00 96.69 88 ALA A O 1
ATOM 652 N N . ASN A 1 89 ? -1.580 2.118 15.667 1.00 93.56 89 ASN A N 1
ATOM 653 C CA . ASN A 1 89 ? -1.048 3.470 15.852 1.00 93.56 89 ASN A CA 1
ATOM 654 C C . ASN A 1 89 ? -2.083 4.564 15.551 1.00 93.56 89 ASN A C 1
ATOM 656 O O . ASN A 1 89 ? -2.138 5.565 16.263 1.00 93.56 89 ASN A O 1
ATOM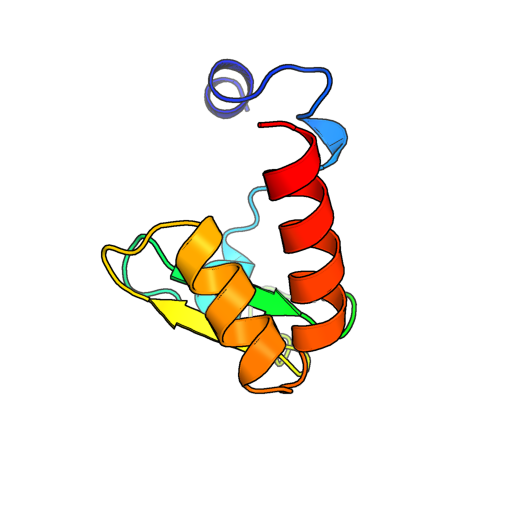 660 N N . LEU A 1 90 ? -2.895 4.398 14.503 1.00 94.25 90 LEU A N 1
ATOM 661 C CA . LEU A 1 90 ? -3.932 5.362 14.131 1.00 94.25 90 LEU A CA 1
ATOM 662 C C . LEU A 1 90 ? -5.021 5.452 15.205 1.00 94.25 90 LEU A C 1
ATOM 664 O O . LEU A 1 90 ? -5.439 6.551 15.563 1.00 94.25 90 LEU A O 1
ATOM 668 N N . ARG A 1 91 ? -5.466 4.304 15.7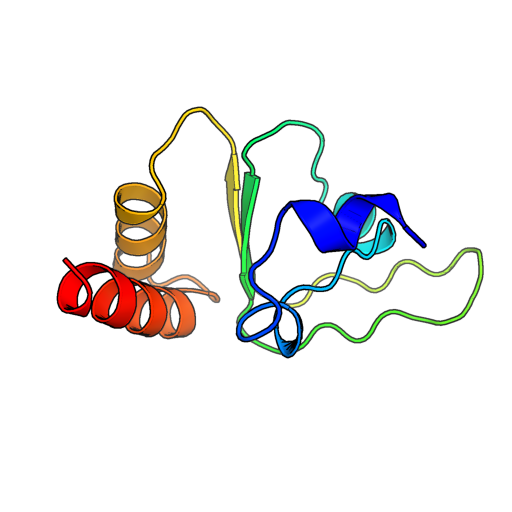25 1.00 94.38 91 ARG A N 1
ATOM 669 C CA . ARG A 1 91 ? -6.522 4.224 16.743 1.00 94.38 91 ARG A CA 1
ATOM 670 C C . ARG A 1 91 ? -6.033 4.650 18.129 1.00 94.38 91 ARG A C 1
ATOM 672 O O . ARG A 1 91 ? -6.802 5.254 18.860 1.00 94.38 91 ARG A O 1
ATOM 679 N N . GLY A 1 92 ? -4.763 4.409 18.466 1.00 89.06 92 GLY A N 1
ATOM 680 C CA . GLY A 1 92 ? -4.158 4.863 19.727 1.00 89.06 92 GLY A CA 1
ATOM 681 C C . GLY A 1 92 ? -3.838 6.363 19.788 1.00 89.06 92 GLY A C 1
ATOM 682 O O . GLY A 1 92 ? -3.594 6.888 20.868 1.00 89.06 92 GLY A O 1
ATOM 683 N N . LYS A 1 93 ? -3.828 7.060 18.643 1.00 67.38 93 LYS A N 1
ATOM 684 C CA . LYS A 1 93 ? -3.672 8.525 18.556 1.00 67.38 93 LYS A CA 1
ATOM 685 C C . LYS A 1 93 ? -5.001 9.289 18.577 1.00 67.38 93 LYS A C 1
ATOM 687 O O . LYS A 1 93 ? -4.974 10.516 18.480 1.00 67.38 93 LYS A O 1
ATOM 692 N N . ARG A 1 94 ? -6.130 8.581 18.606 1.00 54.53 94 ARG A N 1
ATOM 693 C CA . ARG A 1 94 ? -7.474 9.160 18.544 1.00 54.53 94 ARG A CA 1
ATOM 694 C C . ARG A 1 94 ? -8.021 9.430 19.942 1.00 54.53 94 ARG A C 1
ATOM 696 O O . ARG A 1 94 ? -7.709 8.636 20.854 1.00 54.53 94 ARG A O 1
#

Radius of gyration: 14.54 Å; Cα contacts (8 Å, |Δi|>4): 102; chains: 1; bounding box: 32×36×38 Å

Secondary structure (DSSP, 8-state):
--SGGGTS-TTTGGG----HHHHHHTT--SSSEEEEESS------STT--PPPPSEEEEESS--HHHHHHHHHHHT-TTHHHHHHHHHHHHHT-

Mean predicted aligned error: 7.69 Å

Foldseek 3Di:
DPPVPVPDDPVCVVVDDDDPLVCVLVVVPDPDKDKAALDDDDDDPDPPDRGNGHFIDMDHDDDDLLVVLVVLLVVPGSRNVVSVVVNVVVVVVD

Nearest PDB structures (foldseek):
  5nco-assembly1_g  TM=1.476E-01  e=5.862E+00  Escherichia coli

Solvent-accessible surface area (backbone atoms only — not comparable to full-atom values): 5907 Å² total; per-residue (Å²): 140,70,73,72,69,78,79,45,61,76,90,58,41,86,82,61,80,90,60,7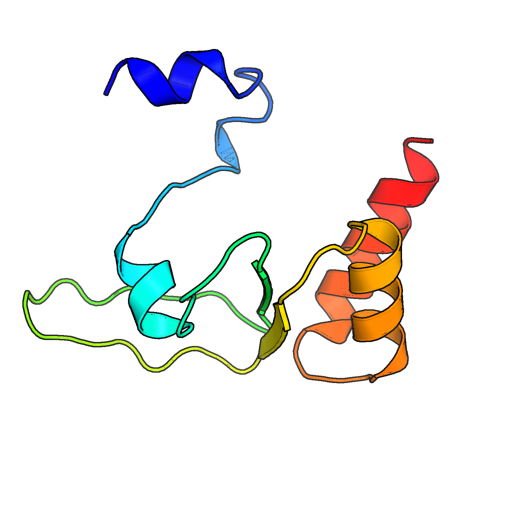6,63,53,38,64,51,68,65,60,85,61,82,54,61,51,73,35,56,59,57,86,81,75,81,59,91,49,98,85,55,75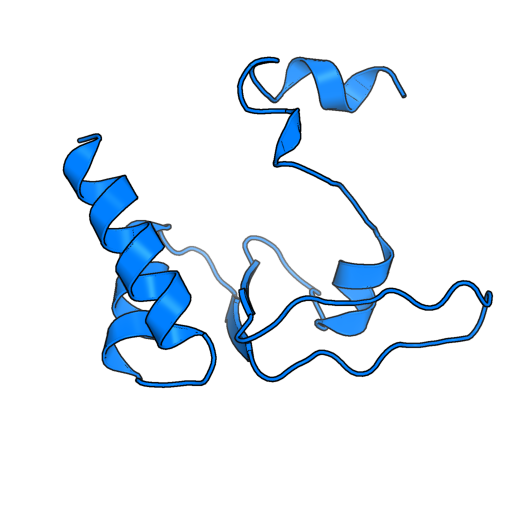,49,77,65,57,60,52,38,79,53,71,50,102,70,57,69,68,59,52,25,48,52,36,36,72,67,64,48,54,8,12,70,55,21,44,53,52,42,51,54,56,59,71,72,103

pLDDT: mean 83.68, std 16.09, range [44.28, 98.38]

Sequence (94 aa):
MSGIRKVVDQSGASNVAIDPRLFRSFGVDRVPTYVALATDFEPCDQLDCVTAPPPHDRISGNTSVDYVLEAFADANGPGAPVARLALANLRGKR